Protein AF-A0A0L8HEQ7-F1 (afdb_monomer_lite)

pLDDT: mean 80.28, std 12.28, range [42.06, 94.56]

InterPro domains:
  IPR059466 Domain of unknown function DUF8422 [PF28514] (5-133)

Organism: Octopus bimaculoides (NCBI:txid37653)

Radius of gyration: 23.82 Å; chains: 1; bounding box: 56×44×56 Å

Structure (mmCIF, N/CA/C/O backbone):
data_AF-A0A0L8HEQ7-F1
#
_entry.id   AF-A0A0L8HEQ7-F1
#
loop_
_atom_site.group_PDB
_atom_site.id
_atom_site.type_symbol
_atom_site.label_atom_id
_atom_site.label_alt_id
_atom_site.label_comp_id
_atom_site.label_asym_id
_atom_site.label_entity_id
_atom_site.label_seq_id
_atom_site.pdbx_PDB_ins_code
_atom_site.Cartn_x
_atom_site.Cartn_y
_atom_site.Cartn_z
_atom_site.occupancy
_atom_site.B_iso_or_equiv
_atom_site.auth_seq_id
_atom_site.auth_comp_id
_atom_site.auth_asym_id
_atom_site.auth_atom_id
_atom_site.pdbx_PDB_model_num
ATOM 1 N N . ASP A 1 1 ? -16.589 -14.601 35.498 1.00 57.31 1 ASP A N 1
ATOM 2 C CA . ASP A 1 1 ? -16.883 -14.326 34.078 1.00 57.31 1 ASP A CA 1
ATOM 3 C C . ASP A 1 1 ? -16.535 -12.903 33.697 1.00 57.31 1 ASP A C 1
ATOM 5 O O . ASP A 1 1 ? -16.853 -11.983 34.443 1.00 57.31 1 ASP A O 1
ATOM 9 N N . LEU A 1 2 ? -15.855 -12.711 32.561 1.00 69.38 2 LEU A N 1
ATOM 10 C CA . LEU A 1 2 ? -15.679 -11.371 32.001 1.00 69.38 2 LEU A CA 1
ATOM 11 C C . LEU A 1 2 ? -17.007 -10.901 31.393 1.00 69.38 2 LEU A C 1
ATOM 13 O O . LEU A 1 2 ? -17.534 -11.510 30.460 1.00 69.38 2 LEU A O 1
ATOM 17 N N . HIS A 1 3 ? -17.549 -9.807 31.925 1.00 82.75 3 HIS A N 1
ATOM 18 C CA . HIS A 1 3 ? -18.734 -9.161 31.373 1.00 82.75 3 HIS A CA 1
ATOM 19 C C . HIS A 1 3 ? -18.354 -8.328 30.147 1.00 82.75 3 HIS A C 1
ATOM 21 O O . HIS A 1 3 ? -17.886 -7.201 30.274 1.00 82.75 3 HIS A O 1
ATOM 27 N N . TYR A 1 4 ? -18.581 -8.896 28.964 1.00 85.00 4 TYR A N 1
ATOM 28 C CA . TYR A 1 4 ? -18.503 -8.184 27.691 1.00 85.00 4 TYR A CA 1
ATOM 29 C C . TYR A 1 4 ? -19.873 -7.644 27.279 1.00 85.00 4 TYR A C 1
ATOM 31 O O . TYR A 1 4 ? -20.910 -8.282 27.505 1.00 85.00 4 TYR A O 1
ATOM 39 N N . THR A 1 5 ? -19.872 -6.483 26.636 1.00 90.06 5 THR A N 1
ATOM 40 C CA . THR A 1 5 ? -21.047 -5.925 25.956 1.00 90.06 5 THR A CA 1
ATOM 41 C C . THR A 1 5 ? -21.422 -6.765 24.729 1.00 90.06 5 THR A C 1
ATOM 43 O O . THR A 1 5 ? -20.665 -7.635 24.288 1.00 90.06 5 THR A O 1
ATOM 46 N N . HIS A 1 6 ? -22.619 -6.542 24.179 1.00 91.31 6 HIS A N 1
ATOM 47 C CA . HIS A 1 6 ? -23.075 -7.265 22.989 1.00 91.31 6 HIS A CA 1
ATOM 48 C C . HIS A 1 6 ? -22.127 -7.060 21.796 1.00 91.31 6 HIS A C 1
ATOM 50 O O . HIS A 1 6 ? -21.705 -8.043 21.189 1.00 91.31 6 HIS A O 1
ATOM 56 N N . ASP A 1 7 ? -21.715 -5.815 21.539 1.00 89.94 7 ASP A N 1
ATOM 57 C CA . ASP A 1 7 ? -20.811 -5.466 20.436 1.00 89.94 7 ASP A CA 1
ATOM 58 C C . ASP A 1 7 ? -19.416 -6.087 20.605 1.00 89.94 7 ASP A C 1
ATOM 60 O O . ASP A 1 7 ? -18.825 -6.571 19.645 1.00 89.94 7 ASP A O 1
ATOM 64 N N . GLU A 1 8 ? -18.894 -6.142 21.835 1.00 88.56 8 GLU A N 1
ATOM 65 C CA . GLU A 1 8 ? -17.611 -6.797 22.119 1.00 88.56 8 GLU A CA 1
ATOM 66 C C . GLU A 1 8 ? -17.677 -8.304 21.851 1.00 88.56 8 GLU A C 1
ATOM 68 O O . GLU A 1 8 ? -16.769 -8.857 21.232 1.00 88.56 8 GLU A O 1
ATOM 73 N N . ARG A 1 9 ? -18.766 -8.974 22.257 1.00 89.88 9 ARG A N 1
ATOM 74 C CA . ARG A 1 9 ? -18.961 -10.400 21.947 1.00 89.88 9 ARG A CA 1
ATOM 75 C C . ARG A 1 9 ? -19.123 -10.641 20.451 1.00 89.88 9 ARG A C 1
ATOM 77 O O . ARG A 1 9 ? -18.546 -11.598 19.944 1.00 89.88 9 ARG A O 1
ATOM 84 N N . ALA A 1 10 ? -19.882 -9.790 19.761 1.00 89.38 10 ALA A N 1
ATOM 85 C CA . ALA A 1 10 ? -20.091 -9.882 18.319 1.00 89.38 10 ALA A CA 1
ATOM 86 C C . ALA A 1 10 ? -18.790 -9.664 17.533 1.00 89.38 10 ALA A C 1
ATOM 88 O O . ALA A 1 10 ? -18.561 -10.318 16.522 1.00 89.38 10 ALA A O 1
ATOM 89 N N . LEU A 1 11 ? -17.911 -8.780 18.010 1.00 87.38 11 LEU A N 1
ATOM 90 C CA . LEU A 1 11 ? -16.603 -8.564 17.407 1.00 87.38 11 LEU A CA 1
ATOM 91 C C . LEU A 1 11 ? -15.669 -9.760 17.628 1.00 87.38 11 LEU A C 1
ATOM 93 O O . LEU A 1 11 ? -15.035 -10.232 16.686 1.00 87.38 11 LEU A O 1
ATOM 97 N N . LEU A 1 12 ? -15.598 -10.261 18.865 1.00 86.50 12 LEU A N 1
ATOM 98 C CA . LEU A 1 12 ? -14.744 -11.395 19.229 1.00 86.50 12 LEU A CA 1
ATOM 99 C C . LEU A 1 12 ? -15.196 -12.702 18.562 1.00 86.50 12 LEU A C 1
ATOM 101 O O . LEU A 1 12 ? -14.352 -13.531 18.218 1.00 86.50 12 LEU A O 1
ATOM 105 N N . SER A 1 13 ? -16.499 -12.881 18.326 1.00 89.12 13 SER A N 1
ATOM 106 C CA . SER A 1 13 ? -17.037 -14.075 17.662 1.00 89.12 13 SER A CA 1
ATOM 107 C C . SER A 1 13 ? -16.644 -14.189 16.186 1.00 89.12 13 SER A C 1
ATOM 109 O O . SER A 1 13 ? -16.657 -15.295 15.650 1.00 89.12 13 SER A O 1
ATOM 111 N N . ARG A 1 14 ? -16.224 -13.092 15.532 1.00 87.94 14 ARG A N 1
ATOM 112 C CA . ARG A 1 14 ? -15.681 -13.125 14.158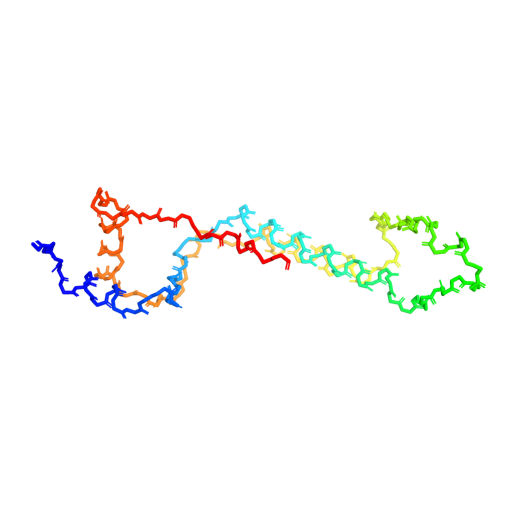 1.00 87.94 14 ARG A CA 1
ATOM 113 C C . ARG A 1 14 ? -14.330 -13.850 14.073 1.00 87.94 14 ARG A C 1
ATOM 115 O O . ARG A 1 14 ? -13.929 -14.276 12.991 1.00 87.94 14 ARG A O 1
ATOM 122 N N . GLY A 1 15 ? -13.644 -14.015 15.207 1.00 84.19 15 GLY A N 1
ATOM 123 C CA . GLY A 1 15 ? -12.395 -14.764 15.318 1.00 84.19 15 GLY A CA 1
ATOM 124 C C . GLY A 1 15 ? -11.180 -14.080 14.680 1.00 84.19 15 GLY A C 1
ATOM 125 O O . GLY A 1 15 ? -11.234 -12.941 14.222 1.00 84.19 15 GLY A O 1
ATOM 126 N N . LEU A 1 16 ? -10.055 -14.803 14.651 1.00 81.50 16 LEU A N 1
ATOM 127 C CA . LEU A 1 16 ? -8.748 -14.286 14.208 1.00 81.50 16 LEU A CA 1
ATOM 128 C C . LEU A 1 16 ? -8.643 -14.049 12.692 1.00 81.50 16 LEU A C 1
ATOM 130 O O . LEU A 1 16 ? -7.741 -13.345 12.248 1.00 81.50 16 LEU A O 1
ATOM 134 N N . ASN A 1 17 ? -9.563 -14.608 11.901 1.00 83.31 17 ASN A N 1
ATOM 135 C CA . ASN A 1 17 ? -9.617 -14.393 10.451 1.00 83.31 17 ASN A CA 1
ATOM 136 C C . ASN A 1 17 ? -10.204 -13.023 10.085 1.00 83.31 17 ASN A C 1
ATOM 138 O O . ASN A 1 17 ? -10.128 -12.598 8.932 1.00 83.31 17 ASN A O 1
ATOM 142 N N . PHE A 1 18 ? -10.814 -12.332 11.049 1.00 84.31 18 PHE A N 1
ATOM 143 C CA . PHE A 1 18 ? -11.359 -11.008 10.824 1.00 84.31 18 PHE A CA 1
ATOM 144 C C . PHE A 1 18 ? -10.259 -9.949 10.901 1.00 84.31 18 PHE A C 1
ATOM 146 O O . PHE A 1 18 ? -9.622 -9.762 11.936 1.00 84.31 18 PHE A O 1
ATOM 153 N N . ILE A 1 19 ? -10.077 -9.212 9.806 1.00 82.25 19 ILE A N 1
ATOM 154 C CA . ILE A 1 19 ? -9.102 -8.124 9.712 1.00 82.25 19 ILE A CA 1
ATOM 155 C C . ILE A 1 19 ? -9.868 -6.795 9.655 1.00 82.25 19 ILE A C 1
ATOM 157 O O . ILE A 1 19 ? -10.487 -6.491 8.630 1.00 82.25 19 ILE A O 1
ATOM 161 N N . PRO A 1 20 ? -9.854 -5.983 10.730 1.00 79.88 20 PRO A N 1
ATOM 162 C CA . PRO A 1 20 ? -10.398 -4.631 10.699 1.00 79.88 20 PRO A CA 1
ATOM 163 C C . PRO A 1 20 ? -9.735 -3.797 9.601 1.00 79.88 20 PRO A C 1
ATOM 165 O O . PRO A 1 20 ? -8.505 -3.763 9.502 1.00 79.88 20 PRO A O 1
ATOM 168 N N . LEU A 1 21 ? -10.527 -3.077 8.807 1.00 80.31 21 LEU A N 1
ATOM 169 C CA . LEU A 1 21 ? -9.979 -2.080 7.893 1.00 80.31 21 LEU A CA 1
ATOM 170 C C . LEU A 1 21 ? -9.322 -0.961 8.706 1.00 80.31 21 LEU A C 1
ATOM 172 O O . LEU A 1 21 ? -9.914 -0.413 9.641 1.00 80.31 21 LEU A O 1
ATOM 176 N N . LYS A 1 22 ? -8.085 -0.607 8.345 1.00 69.06 22 LYS A N 1
ATOM 177 C CA . LYS A 1 22 ? -7.406 0.542 8.946 1.00 69.06 22 LYS A CA 1
ATOM 178 C C . LYS A 1 22 ? -8.187 1.809 8.589 1.00 69.06 22 LYS A C 1
ATOM 180 O O . LYS A 1 22 ? -8.371 2.132 7.421 1.00 69.06 22 LYS A O 1
ATOM 185 N N . ILE A 1 23 ? -8.625 2.533 9.616 1.00 68.44 23 ILE A N 1
ATOM 186 C CA . ILE A 1 23 ? -9.361 3.799 9.467 1.00 68.44 23 ILE A CA 1
ATOM 187 C C . ILE A 1 23 ? -8.432 4.911 8.960 1.00 68.44 23 ILE A C 1
ATOM 189 O O . ILE A 1 23 ? -8.888 5.851 8.314 1.00 68.44 23 ILE A O 1
ATOM 193 N N . THR A 1 24 ? -7.133 4.796 9.245 1.00 70.06 24 THR A N 1
ATOM 194 C CA . THR A 1 24 ? -6.099 5.750 8.843 1.00 70.06 24 THR A CA 1
ATOM 195 C C . THR A 1 24 ? -5.039 5.048 8.008 1.00 70.06 24 THR A C 1
ATOM 197 O O . THR A 1 24 ? -4.494 4.015 8.410 1.00 70.06 24 THR A O 1
ATOM 200 N N . LEU A 1 25 ? -4.742 5.616 6.843 1.00 77.44 25 LEU A N 1
ATOM 201 C CA . LEU A 1 25 ? -3.619 5.199 6.017 1.00 77.44 25 LEU A CA 1
ATOM 202 C C . LEU A 1 25 ? -2.355 5.860 6.575 1.00 77.44 25 LEU A C 1
ATOM 204 O O . LEU A 1 25 ? -2.311 7.074 6.742 1.00 77.44 25 LEU A O 1
ATOM 208 N N . SER A 1 26 ? -1.342 5.059 6.901 1.00 84.62 26 SER A N 1
ATOM 209 C CA . SER A 1 26 ? -0.022 5.573 7.273 1.00 84.62 26 SER A CA 1
ATOM 210 C C . SER A 1 26 ? 0.710 5.955 5.991 1.00 84.62 26 SER A C 1
ATOM 212 O O . SER A 1 26 ? 0.976 5.084 5.162 1.00 84.62 26 SER A O 1
ATOM 214 N N . GLU A 1 27 ? 1.031 7.240 5.822 1.00 89.19 27 GLU A N 1
ATOM 215 C CA . GLU A 1 27 ? 1.846 7.708 4.693 1.00 89.19 27 GLU A CA 1
ATOM 216 C C . GLU A 1 27 ? 3.182 6.959 4.636 1.00 89.19 27 GLU A C 1
ATOM 218 O O . GLU A 1 27 ? 3.622 6.540 3.566 1.00 89.19 27 GLU A O 1
ATOM 223 N N . PHE A 1 28 ? 3.806 6.749 5.797 1.00 89.69 28 PHE A N 1
ATOM 224 C CA . PHE A 1 28 ? 5.065 6.023 5.902 1.00 89.69 28 PHE A CA 1
ATOM 225 C C . PHE A 1 28 ? 4.935 4.585 5.385 1.00 89.69 28 PHE A C 1
ATOM 227 O O . PHE A 1 28 ? 5.725 4.177 4.533 1.00 89.69 28 PHE A O 1
ATOM 234 N N . ASP A 1 29 ? 3.916 3.846 5.845 1.00 89.06 29 ASP A N 1
ATOM 235 C CA . ASP A 1 29 ? 3.685 2.457 5.420 1.00 89.06 29 ASP A CA 1
ATOM 236 C C . ASP A 1 29 ? 3.430 2.411 3.906 1.00 89.06 29 ASP A C 1
ATOM 238 O O . ASP A 1 29 ? 4.049 1.629 3.190 1.00 89.06 29 ASP A O 1
ATOM 242 N N . ALA A 1 30 ? 2.582 3.311 3.396 1.00 89.38 30 ALA A N 1
ATOM 243 C CA . ALA A 1 30 ? 2.249 3.373 1.978 1.00 89.38 30 ALA A CA 1
ATOM 244 C C . ALA A 1 30 ? 3.474 3.670 1.099 1.00 89.38 30 ALA A C 1
ATOM 246 O O . ALA A 1 30 ? 3.635 3.062 0.038 1.00 89.38 30 ALA A O 1
ATOM 247 N N . ARG A 1 31 ? 4.364 4.574 1.532 1.00 92.12 31 ARG A N 1
ATOM 248 C CA . ARG A 1 31 ? 5.630 4.861 0.838 1.00 92.12 31 ARG A CA 1
ATOM 249 C C . ARG A 1 31 ? 6.578 3.667 0.866 1.00 92.12 31 ARG A C 1
ATOM 251 O O . ARG A 1 31 ? 7.163 3.350 -0.169 1.00 92.12 31 ARG A O 1
ATOM 258 N N . ALA A 1 32 ? 6.711 2.998 2.009 1.00 92.50 32 ALA A N 1
ATOM 259 C CA . ALA A 1 32 ? 7.566 1.823 2.145 1.00 92.50 32 ALA A CA 1
ATOM 260 C C . ALA A 1 32 ? 7.092 0.671 1.244 1.00 92.50 32 ALA A C 1
ATOM 262 O O . ALA A 1 32 ? 7.884 0.116 0.477 1.00 92.50 32 ALA A O 1
ATOM 263 N N . ASP A 1 33 ? 5.792 0.372 1.273 1.00 91.12 33 ASP A N 1
ATOM 264 C CA . ASP A 1 33 ? 5.173 -0.659 0.438 1.00 91.12 33 ASP A CA 1
ATOM 265 C C . ASP A 1 33 ? 5.313 -0.324 -1.051 1.00 91.12 33 ASP A C 1
ATOM 267 O O . ASP A 1 33 ? 5.678 -1.185 -1.859 1.00 91.12 33 ASP A O 1
ATOM 271 N N . THR A 1 34 ? 5.097 0.946 -1.413 1.00 92.62 34 THR A N 1
ATOM 272 C CA . THR A 1 34 ? 5.258 1.421 -2.791 1.00 92.62 34 THR A CA 1
ATOM 273 C C . THR A 1 34 ? 6.695 1.241 -3.270 1.00 92.62 34 THR A C 1
ATOM 275 O O . THR A 1 34 ? 6.906 0.666 -4.334 1.00 92.62 34 THR A O 1
ATOM 278 N N . GLU A 1 35 ? 7.709 1.652 -2.504 1.00 92.69 35 GLU A N 1
ATOM 279 C CA . GLU A 1 35 ? 9.107 1.448 -2.912 1.00 92.69 35 GLU A CA 1
ATOM 280 C C . GLU A 1 35 ? 9.468 -0.036 -3.034 1.00 92.69 35 GLU A C 1
ATOM 282 O O . GLU A 1 35 ? 10.173 -0.420 -3.972 1.00 92.69 35 GLU A O 1
ATOM 287 N N . GLY A 1 36 ? 8.941 -0.885 -2.148 1.00 92.88 36 GLY A N 1
ATOM 288 C CA . GLY A 1 36 ? 9.092 -2.334 -2.251 1.00 92.88 36 GLY A CA 1
ATOM 289 C C . GLY A 1 36 ? 8.507 -2.888 -3.554 1.00 92.88 36 GLY A C 1
ATOM 290 O O . GLY A 1 36 ? 9.153 -3.684 -4.238 1.00 92.88 36 GLY A O 1
ATOM 291 N N . PHE A 1 37 ? 7.311 -2.441 -3.934 1.00 93.81 37 PHE A N 1
ATOM 292 C CA . PHE A 1 37 ? 6.664 -2.811 -5.192 1.00 93.81 37 PHE A CA 1
ATOM 293 C C . PHE A 1 37 ? 7.440 -2.311 -6.421 1.00 93.81 37 PHE A C 1
ATOM 295 O O . PHE A 1 37 ? 7.746 -3.097 -7.321 1.00 93.81 37 PHE A O 1
ATOM 302 N N . LEU A 1 38 ? 7.834 -1.036 -6.441 1.00 92.56 38 LEU A N 1
ATOM 303 C CA . LEU A 1 38 ? 8.584 -0.439 -7.552 1.00 92.56 38 LEU A CA 1
ATOM 304 C C . LEU A 1 38 ? 9.960 -1.101 -7.730 1.00 92.56 38 LEU A C 1
ATOM 306 O O . LEU A 1 38 ? 10.395 -1.330 -8.858 1.00 92.56 38 LEU A O 1
ATOM 310 N N . CYS A 1 39 ? 10.623 -1.481 -6.634 1.00 90.62 39 CYS A N 1
ATOM 311 C CA . CYS A 1 39 ? 11.868 -2.249 -6.677 1.00 90.62 39 CYS A CA 1
ATOM 312 C C . CYS A 1 39 ? 11.677 -3.613 -7.363 1.00 90.62 39 CYS A C 1
ATOM 314 O O . CYS A 1 39 ? 12.471 -3.989 -8.226 1.00 90.62 39 CYS A O 1
ATOM 316 N N . ARG A 1 40 ? 10.587 -4.334 -7.058 1.00 91.62 40 ARG A N 1
ATOM 317 C CA . ARG A 1 40 ? 10.264 -5.615 -7.716 1.00 91.62 40 ARG A CA 1
ATOM 318 C C . ARG A 1 40 ? 10.029 -5.449 -9.213 1.00 91.62 40 ARG A C 1
ATOM 320 O O . ARG A 1 40 ? 10.512 -6.276 -9.979 1.00 91.62 40 ARG A O 1
ATOM 327 N N . ILE A 1 41 ? 9.356 -4.378 -9.637 1.00 91.19 41 ILE A N 1
ATOM 328 C CA . ILE A 1 41 ? 9.180 -4.071 -11.065 1.00 91.19 41 ILE A CA 1
ATOM 329 C C . ILE A 1 41 ? 10.536 -3.869 -11.745 1.00 91.19 41 ILE A C 1
ATOM 331 O O . ILE A 1 41 ? 10.777 -4.428 -12.812 1.00 91.19 41 ILE A O 1
ATOM 335 N N . GLN A 1 42 ? 11.445 -3.111 -11.128 1.00 90.38 42 GLN A N 1
ATOM 336 C CA . GLN A 1 42 ? 12.783 -2.888 -11.686 1.00 90.38 42 GLN A CA 1
ATOM 337 C C . GLN A 1 42 ? 13.605 -4.174 -11.764 1.00 90.38 42 GLN A C 1
ATOM 339 O O . GLN A 1 42 ? 14.312 -4.383 -12.747 1.00 90.38 42 GLN A O 1
ATOM 344 N N . LEU A 1 43 ? 13.505 -5.042 -10.755 1.00 88.38 43 LEU A N 1
ATOM 345 C CA . LEU A 1 43 ? 14.132 -6.362 -10.780 1.00 88.38 43 LEU A CA 1
ATOM 346 C C . LEU A 1 43 ? 13.556 -7.218 -11.911 1.00 88.38 43 LEU A C 1
ATOM 348 O O . LEU A 1 43 ? 14.317 -7.775 -12.696 1.00 88.38 43 LEU A O 1
ATOM 352 N N . MET A 1 44 ? 12.228 -7.276 -12.047 1.00 88.94 44 MET A N 1
ATOM 353 C CA . MET A 1 44 ? 11.579 -8.007 -13.137 1.00 88.94 44 MET A CA 1
ATOM 354 C C . MET A 1 44 ? 12.008 -7.488 -14.508 1.00 88.94 44 MET A C 1
ATOM 356 O O . MET A 1 44 ? 12.336 -8.289 -15.375 1.00 88.94 44 MET A O 1
ATOM 360 N N . ALA A 1 45 ? 12.075 -6.169 -14.690 1.00 88.62 45 ALA A N 1
ATOM 361 C CA . ALA A 1 45 ? 12.547 -5.565 -15.931 1.00 88.62 45 ALA A CA 1
ATOM 362 C C . ALA A 1 45 ? 14.019 -5.900 -16.212 1.00 88.62 45 ALA A C 1
ATOM 364 O O . ALA A 1 45 ? 14.363 -6.253 -17.336 1.00 88.62 45 ALA A O 1
ATOM 365 N N . PHE A 1 46 ? 14.876 -5.863 -15.188 1.00 86.44 46 PHE A N 1
ATOM 366 C CA . PHE A 1 46 ? 16.292 -6.195 -15.331 1.00 86.44 46 PHE A CA 1
ATOM 367 C C . PHE A 1 46 ? 16.512 -7.644 -15.773 1.00 86.44 46 PHE A C 1
ATOM 369 O O . PHE A 1 46 ? 17.379 -7.897 -16.609 1.00 86.44 46 PHE A O 1
ATOM 376 N N . PHE A 1 47 ? 15.748 -8.588 -15.216 1.00 84.69 47 PHE A N 1
ATOM 377 C CA . PHE A 1 47 ? 15.834 -10.010 -15.563 1.00 84.69 47 PHE A CA 1
ATOM 378 C C . PHE A 1 47 ? 14.993 -10.397 -16.787 1.00 84.69 47 PHE A C 1
ATOM 380 O O . PHE A 1 47 ? 15.105 -11.523 -17.270 1.00 84.69 47 PHE A O 1
ATOM 387 N N . TYR A 1 48 ? 14.189 -9.480 -17.326 1.00 85.88 48 TYR A N 1
ATOM 388 C CA . TYR A 1 48 ? 13.395 -9.722 -18.524 1.00 85.88 48 TYR A CA 1
ATOM 389 C C . TYR A 1 48 ? 14.307 -10.085 -19.706 1.00 85.88 48 TYR A C 1
ATOM 391 O O . TYR A 1 48 ? 15.276 -9.381 -19.990 1.00 85.88 48 TYR A O 1
ATOM 399 N N . ASN A 1 49 ? 14.020 -11.200 -20.384 1.00 77.06 49 ASN A N 1
ATOM 400 C CA . ASN A 1 49 ? 14.830 -11.770 -21.473 1.00 77.06 49 ASN A CA 1
ATOM 401 C C . ASN A 1 49 ? 16.289 -12.123 -21.127 1.00 77.06 49 ASN A C 1
ATOM 403 O O . ASN A 1 49 ? 17.076 -12.420 -22.028 1.00 77.06 49 ASN A O 1
ATOM 407 N N . ARG A 1 50 ? 16.671 -12.158 -19.846 1.00 79.19 50 ARG A N 1
ATOM 408 C CA . ARG A 1 50 ? 17.925 -12.799 -19.445 1.00 79.19 50 ARG A CA 1
ATOM 409 C C . ARG A 1 50 ? 17.655 -14.286 -19.282 1.00 79.19 50 ARG A C 1
ATOM 411 O O . ARG A 1 50 ? 17.023 -14.693 -18.312 1.00 79.19 50 ARG A O 1
ATOM 418 N N . SER A 1 51 ? 18.124 -15.096 -20.231 1.00 66.50 51 SER A N 1
ATOM 419 C CA . SER A 1 51 ? 18.170 -16.541 -20.004 1.00 66.50 51 SER A CA 1
ATOM 420 C C . SER A 1 51 ? 19.050 -16.786 -18.777 1.00 66.50 51 SER A C 1
ATOM 422 O O . SER A 1 51 ? 20.126 -16.179 -18.701 1.00 66.50 51 SER A O 1
ATOM 424 N N . PRO A 1 52 ? 18.638 -17.628 -17.813 1.00 65.31 52 PRO A N 1
ATOM 425 C CA . PRO A 1 52 ? 19.567 -18.098 -16.801 1.00 65.31 52 PRO A CA 1
ATOM 426 C C . PRO A 1 52 ? 20.749 -18.718 -17.547 1.00 65.31 52 PRO A C 1
ATOM 428 O O . PRO A 1 52 ? 20.595 -19.684 -18.294 1.00 65.31 52 PRO A O 1
ATOM 431 N N . VAL A 1 53 ? 21.917 -18.091 -17.426 1.00 60.59 53 VAL A N 1
ATOM 432 C CA . VAL A 1 53 ? 23.159 -18.696 -17.888 1.00 60.59 53 VAL A CA 1
ATOM 433 C C . VAL A 1 53 ? 23.446 -19.772 -16.859 1.00 60.59 53 VAL A C 1
ATOM 435 O O . VAL A 1 53 ? 23.985 -19.481 -15.794 1.00 60.59 53 VAL A O 1
ATOM 438 N N . PHE A 1 54 ? 22.992 -20.993 -17.131 1.00 59.81 54 PHE A N 1
ATOM 439 C CA . PHE A 1 54 ? 23.446 -22.147 -16.374 1.00 59.81 54 PHE A CA 1
ATOM 440 C C . PHE A 1 54 ? 24.947 -22.271 -16.651 1.00 59.81 54 PHE A C 1
ATOM 442 O O . PHE A 1 54 ? 25.331 -22.393 -17.819 1.00 59.81 54 PHE A O 1
ATOM 449 N N . PRO A 1 55 ? 25.813 -22.141 -15.632 1.00 58.16 55 PRO A N 1
ATOM 450 C CA . PRO A 1 55 ? 27.225 -22.422 -15.818 1.00 58.16 55 PRO A CA 1
ATOM 451 C C . PRO A 1 55 ? 27.351 -23.850 -16.350 1.00 58.16 55 PRO A C 1
ATOM 453 O O . PRO A 1 55 ? 26.612 -24.728 -15.912 1.00 58.16 55 PRO A O 1
ATOM 456 N N . ILE A 1 56 ? 28.260 -24.065 -17.302 1.00 61.75 56 ILE A N 1
ATOM 457 C CA . ILE A 1 56 ? 28.649 -25.409 -17.741 1.00 61.75 56 ILE A CA 1
ATOM 458 C C . ILE A 1 56 ? 28.983 -26.206 -16.475 1.00 61.75 56 ILE A C 1
ATOM 460 O O . ILE A 1 56 ? 29.815 -25.754 -15.688 1.00 61.75 56 ILE A O 1
ATOM 464 N N . GLU A 1 57 ? 28.273 -27.314 -16.259 1.00 58.78 57 GLU A N 1
ATOM 465 C CA . GLU A 1 57 ? 28.370 -28.140 -15.056 1.00 58.78 57 GLU A CA 1
ATOM 466 C C . GLU A 1 57 ? 29.806 -28.649 -14.877 1.00 58.78 57 GLU A C 1
ATOM 468 O O . GLU A 1 57 ? 30.265 -29.557 -15.562 1.00 58.78 57 GLU A O 1
ATOM 473 N N . ASP A 1 58 ? 30.526 -28.024 -13.955 1.00 62.03 58 ASP A N 1
ATOM 474 C CA . ASP A 1 58 ? 31.694 -28.589 -13.285 1.00 62.03 58 ASP A CA 1
ATOM 475 C C . ASP A 1 58 ? 31.300 -28.740 -11.811 1.00 62.03 58 ASP A C 1
ATOM 477 O O . ASP A 1 58 ? 30.711 -27.816 -11.237 1.00 62.03 58 ASP A O 1
ATOM 481 N N . ASP A 1 59 ? 31.581 -29.893 -11.203 1.00 63.19 59 ASP A N 1
ATOM 482 C CA . ASP A 1 59 ? 31.164 -30.267 -9.843 1.00 63.19 59 ASP A CA 1
ATOM 483 C C . ASP A 1 59 ? 31.553 -29.215 -8.781 1.00 63.19 59 ASP A C 1
ATOM 485 O O . ASP A 1 59 ? 30.918 -29.115 -7.730 1.00 63.19 59 ASP A O 1
ATOM 489 N N . PHE A 1 60 ? 32.540 -28.357 -9.075 1.00 62.00 60 PHE A N 1
ATOM 490 C CA . PHE A 1 60 ? 32.980 -27.252 -8.215 1.00 62.00 60 PHE A CA 1
ATOM 491 C C . PHE A 1 60 ? 32.383 -25.872 -8.564 1.00 62.00 60 PHE A C 1
ATOM 493 O O . PHE A 1 60 ? 32.534 -24.916 -7.796 1.00 62.00 60 PHE A O 1
ATOM 500 N N . THR A 1 61 ? 31.691 -25.721 -9.697 1.00 56.94 61 THR A N 1
ATOM 501 C CA . THR A 1 61 ? 31.051 -24.452 -10.109 1.00 56.94 61 THR A CA 1
ATOM 502 C C . THR A 1 61 ? 29.793 -24.125 -9.311 1.00 56.94 61 THR A C 1
ATOM 504 O O . THR A 1 61 ? 29.489 -22.947 -9.121 1.00 56.94 61 THR A O 1
ATOM 507 N N . THR A 1 62 ? 29.124 -25.134 -8.750 1.00 55.94 62 THR A N 1
ATOM 508 C CA . THR A 1 62 ? 27.958 -24.986 -7.858 1.00 55.94 62 THR A CA 1
ATOM 509 C C . THR A 1 62 ? 28.289 -24.260 -6.547 1.00 55.94 62 THR A C 1
ATOM 511 O O . THR A 1 62 ? 27.411 -23.660 -5.929 1.00 55.94 62 THR A O 1
ATOM 514 N N . LEU A 1 63 ? 29.567 -24.240 -6.144 1.00 61.62 63 LEU A N 1
ATOM 515 C CA . LEU A 1 63 ? 30.053 -23.543 -4.948 1.00 61.62 63 LEU A CA 1
ATOM 516 C C . LEU A 1 63 ? 30.386 -22.064 -5.199 1.00 61.62 63 LEU A C 1
ATOM 518 O O . LEU A 1 63 ? 30.611 -21.307 -4.247 1.00 61.62 63 LEU A O 1
ATOM 522 N N . LYS A 1 64 ? 30.420 -21.610 -6.460 1.00 60.84 64 LYS A N 1
ATOM 523 C CA . LYS A 1 64 ? 30.663 -20.198 -6.767 1.00 60.84 64 LYS A CA 1
ATOM 524 C C . LYS A 1 64 ? 29.384 -19.408 -6.533 1.00 60.84 64 LYS A C 1
ATOM 526 O O . LYS A 1 64 ? 28.437 -19.454 -7.312 1.00 60.84 64 LYS A O 1
ATOM 531 N N . LYS A 1 65 ? 29.379 -18.641 -5.443 1.00 63.12 65 LYS A N 1
ATOM 532 C CA . LYS A 1 65 ? 28.302 -17.708 -5.103 1.00 63.12 65 LYS A CA 1
ATOM 533 C C . LYS A 1 65 ? 28.068 -16.759 -6.286 1.00 63.12 65 LYS A C 1
ATOM 535 O O . LYS A 1 65 ? 28.931 -15.945 -6.609 1.00 63.12 65 LYS A O 1
ATOM 540 N N . HIS A 1 66 ? 26.915 -16.870 -6.941 1.00 63.53 66 HIS A N 1
ATOM 541 C CA . HIS A 1 66 ? 26.549 -15.957 -8.017 1.00 63.53 66 HIS A CA 1
ATOM 542 C C . HIS A 1 66 ? 26.107 -14.624 -7.404 1.00 63.53 66 HIS A C 1
ATOM 544 O O . HIS A 1 66 ? 25.008 -14.501 -6.859 1.00 63.53 66 HIS A O 1
ATOM 550 N N . PHE A 1 67 ? 26.973 -13.617 -7.470 1.00 63.50 67 PHE A N 1
ATOM 551 C CA . PHE A 1 67 ? 26.627 -12.270 -7.039 1.00 63.50 67 PHE A CA 1
ATOM 552 C C . PHE A 1 67 ? 25.824 -11.580 -8.143 1.00 63.50 67 PHE A C 1
ATOM 554 O O . PHE A 1 67 ? 26.258 -11.483 -9.288 1.00 63.50 67 PHE A O 1
ATOM 561 N N . SER A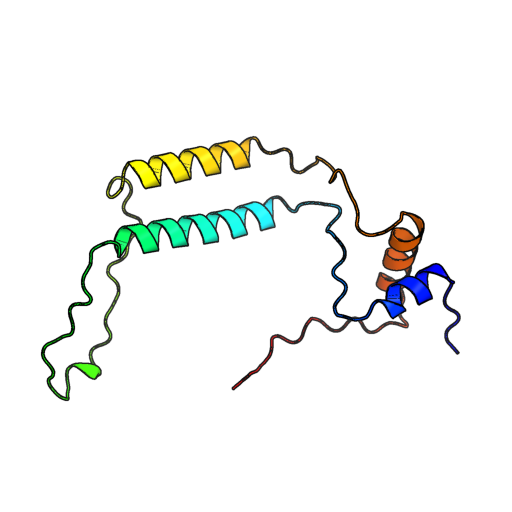 1 68 ? 24.619 -11.118 -7.807 1.00 67.69 68 SER A N 1
ATOM 562 C CA . SER A 1 68 ? 23.862 -10.249 -8.704 1.00 67.69 68 SER A CA 1
ATOM 563 C C . SER A 1 68 ? 24.600 -8.918 -8.838 1.00 67.69 68 SER A C 1
ATOM 565 O O . SER A 1 68 ? 24.791 -8.222 -7.846 1.00 67.69 68 SER A O 1
ATOM 567 N N . ASN A 1 69 ? 24.953 -8.533 -10.065 1.00 75.31 69 ASN A N 1
ATOM 568 C CA . ASN A 1 69 ? 25.472 -7.194 -10.378 1.00 75.31 69 ASN A CA 1
ATOM 569 C C . ASN A 1 69 ? 24.344 -6.155 -10.492 1.00 75.31 69 ASN A C 1
ATOM 571 O O . ASN A 1 69 ? 24.520 -5.112 -11.120 1.00 75.31 69 ASN A O 1
ATOM 575 N N . TRP A 1 70 ? 23.150 -6.469 -9.981 1.00 77.38 70 TRP A N 1
ATOM 576 C CA . TRP A 1 70 ? 22.023 -5.559 -10.051 1.00 77.38 70 TRP A CA 1
ATOM 577 C C . TRP A 1 70 ? 22.313 -4.309 -9.229 1.00 77.38 70 TRP A C 1
ATOM 579 O O . TRP A 1 70 ? 22.403 -4.339 -8.003 1.00 77.38 70 TRP A O 1
ATOM 589 N N . THR A 1 71 ? 22.407 -3.196 -9.937 1.00 76.81 71 THR A N 1
ATOM 590 C CA . THR A 1 71 ? 22.361 -1.853 -9.387 1.00 76.81 71 THR A CA 1
ATOM 591 C C . THR A 1 71 ? 21.197 -1.121 -10.032 1.00 76.81 71 THR A C 1
ATOM 593 O O . THR A 1 71 ? 20.831 -1.369 -11.185 1.00 76.81 71 THR A O 1
ATOM 596 N N . ARG A 1 72 ? 20.572 -0.223 -9.268 1.00 69.50 72 ARG A N 1
ATOM 597 C CA . ARG A 1 72 ? 19.476 0.618 -9.751 1.00 69.50 72 ARG A CA 1
ATOM 598 C C . ARG A 1 72 ? 20.055 1.611 -10.764 1.00 69.50 72 ARG A C 1
ATOM 600 O O . ARG A 1 72 ? 20.463 2.698 -10.380 1.00 69.50 72 ARG A O 1
ATOM 607 N N . ASN A 1 73 ? 20.142 1.207 -12.030 1.00 73.94 73 ASN A N 1
ATOM 608 C CA . ASN A 1 73 ? 20.647 2.033 -13.125 1.00 73.94 73 ASN A CA 1
ATOM 609 C C . ASN A 1 73 ? 19.477 2.766 -13.796 1.00 73.94 73 ASN A C 1
ATOM 611 O O . ASN A 1 73 ? 18.786 2.159 -14.624 1.00 73.94 73 ASN A O 1
ATOM 615 N N . PRO A 1 74 ? 19.220 4.040 -13.444 1.00 71.12 74 PRO A N 1
ATOM 616 C CA . PRO A 1 74 ? 18.211 4.833 -14.134 1.00 71.12 74 PRO A CA 1
ATOM 617 C C . PRO A 1 74 ? 18.576 4.953 -15.620 1.00 71.12 74 PRO A C 1
ATOM 619 O O . PRO A 1 74 ? 19.739 5.153 -15.966 1.00 71.12 74 PRO A O 1
ATOM 622 N N . GLY A 1 75 ? 17.588 4.815 -16.501 1.00 74.62 75 GLY A N 1
ATOM 623 C CA . GLY A 1 75 ? 17.755 4.925 -17.950 1.00 74.62 75 GLY A CA 1
ATOM 624 C C . GLY A 1 75 ? 17.899 3.597 -18.696 1.00 74.62 75 GLY A C 1
ATOM 625 O O . GLY A 1 75 ? 17.786 3.600 -19.920 1.00 74.62 75 GLY A O 1
ATOM 626 N N . LEU A 1 76 ? 18.074 2.460 -18.006 1.00 80.88 76 LEU A N 1
ATOM 627 C CA . LEU A 1 76 ? 18.125 1.143 -18.663 1.00 80.88 76 LEU A CA 1
ATOM 628 C C . LEU A 1 76 ? 16.769 0.758 -19.278 1.00 80.88 76 LEU A C 1
ATOM 630 O O . LEU A 1 76 ? 16.707 0.207 -20.375 1.00 80.88 76 LEU A O 1
ATOM 634 N N . HIS A 1 77 ? 15.675 1.080 -18.581 1.00 85.62 77 HIS A N 1
ATOM 635 C CA . HIS A 1 77 ? 14.310 0.782 -19.008 1.00 85.62 77 HIS A CA 1
ATOM 636 C C . HIS A 1 77 ? 13.445 2.042 -18.916 1.00 85.62 77 HIS A C 1
ATOM 638 O O . HIS A 1 77 ? 12.695 2.234 -17.962 1.00 85.62 77 HIS A O 1
ATOM 644 N N . ARG A 1 78 ? 13.509 2.889 -19.950 1.00 89.06 78 ARG A N 1
ATOM 645 C CA . ARG A 1 78 ? 12.839 4.203 -19.977 1.00 89.06 78 ARG A CA 1
ATOM 646 C C . ARG A 1 78 ? 11.355 4.162 -19.591 1.00 89.06 78 ARG A C 1
ATOM 648 O O . ARG A 1 78 ? 10.902 5.024 -18.848 1.00 89.06 78 ARG A O 1
ATOM 655 N N . LEU A 1 79 ? 10.592 3.183 -20.084 1.00 90.88 79 LEU A N 1
ATOM 656 C CA . LEU A 1 79 ? 9.161 3.064 -19.764 1.00 90.88 79 LEU A CA 1
ATOM 657 C C . LEU A 1 79 ? 8.917 2.712 -18.292 1.00 90.88 79 LEU A C 1
ATOM 659 O O . LEU A 1 79 ? 7.982 3.229 -17.687 1.00 90.88 79 LEU A O 1
ATOM 663 N N . VAL A 1 80 ? 9.781 1.879 -17.709 1.00 91.62 80 VAL A N 1
ATOM 664 C CA . VAL A 1 80 ? 9.725 1.520 -16.287 1.00 91.62 80 VAL A CA 1
ATOM 665 C C . VAL A 1 80 ? 10.061 2.735 -15.428 1.00 91.62 80 VAL A C 1
ATOM 667 O O . VAL A 1 80 ? 9.367 3.002 -14.454 1.00 91.62 80 VAL A O 1
ATOM 670 N N . ASP A 1 81 ? 11.065 3.516 -15.821 1.00 91.69 81 ASP A N 1
ATOM 671 C CA . ASP A 1 81 ? 11.434 4.739 -15.106 1.00 91.69 81 ASP A CA 1
ATOM 672 C C . ASP A 1 81 ? 10.315 5.791 -15.157 1.00 91.69 81 ASP A C 1
ATOM 674 O O . ASP A 1 81 ? 9.994 6.403 -14.138 1.00 91.69 81 ASP A O 1
ATOM 678 N N . ILE A 1 82 ? 9.666 5.968 -16.316 1.00 93.88 82 ILE A N 1
ATOM 679 C CA . ILE A 1 82 ? 8.490 6.843 -16.450 1.00 93.88 82 ILE A CA 1
ATOM 680 C C . ILE A 1 82 ? 7.362 6.363 -15.532 1.00 93.88 82 ILE A C 1
ATOM 682 O O . ILE A 1 82 ? 6.817 7.166 -14.778 1.00 93.88 82 ILE A O 1
ATOM 686 N N . PHE A 1 83 ? 7.044 5.066 -15.553 1.00 94.12 83 PHE A N 1
ATOM 687 C CA . PHE A 1 83 ? 6.017 4.480 -14.691 1.00 94.12 83 PHE A CA 1
ATOM 688 C C . PHE A 1 83 ? 6.297 4.739 -13.202 1.00 94.12 83 PHE A C 1
ATOM 690 O O . PHE A 1 83 ? 5.421 5.210 -12.481 1.00 94.12 83 PHE A O 1
ATOM 697 N N . ILE A 1 84 ? 7.533 4.496 -12.753 1.00 93.31 84 ILE A N 1
ATOM 698 C CA . ILE A 1 84 ? 7.977 4.732 -11.370 1.00 93.31 84 ILE A CA 1
ATOM 699 C C . ILE A 1 84 ? 7.808 6.199 -10.977 1.00 93.31 84 ILE A C 1
ATOM 701 O O . ILE A 1 84 ? 7.335 6.493 -9.880 1.00 93.31 84 ILE A O 1
ATOM 705 N N . ASN A 1 85 ? 8.188 7.120 -11.861 1.00 93.31 85 ASN A N 1
ATOM 706 C CA . ASN A 1 85 ? 8.101 8.551 -11.589 1.00 93.31 85 ASN A CA 1
ATOM 707 C C . ASN A 1 85 ? 6.652 9.029 -11.484 1.00 93.31 85 ASN A C 1
ATOM 709 O O . ASN A 1 85 ? 6.344 9.785 -10.565 1.00 93.31 85 ASN A O 1
ATOM 713 N N . ILE A 1 86 ? 5.766 8.553 -12.366 1.00 94.56 86 ILE A N 1
ATOM 714 C CA . ILE A 1 86 ? 4.327 8.840 -12.286 1.00 94.56 86 ILE A CA 1
ATOM 715 C C . ILE A 1 86 ? 3.774 8.331 -10.953 1.00 94.56 86 ILE A C 1
ATOM 717 O O . ILE A 1 86 ? 3.167 9.095 -10.216 1.00 94.56 86 ILE A O 1
ATOM 721 N N . TYR A 1 87 ? 4.078 7.087 -10.576 1.00 93.50 87 TYR A N 1
ATOM 722 C CA . TYR A 1 87 ? 3.577 6.509 -9.326 1.00 93.50 87 TYR A CA 1
ATOM 723 C C . TYR A 1 87 ? 4.065 7.256 -8.079 1.00 93.50 87 TYR A C 1
ATOM 725 O O . TYR A 1 87 ? 3.310 7.463 -7.130 1.00 93.50 87 TYR A O 1
ATOM 733 N N . ARG A 1 88 ? 5.334 7.683 -8.068 1.00 93.31 88 ARG A N 1
ATOM 734 C CA . ARG A 1 88 ? 5.894 8.498 -6.979 1.00 93.31 88 ARG A CA 1
ATOM 735 C C . ARG A 1 88 ? 5.250 9.876 -6.904 1.00 93.31 88 ARG A C 1
ATOM 737 O O . ARG A 1 88 ? 5.026 10.369 -5.799 1.00 93.31 88 ARG A O 1
ATOM 744 N N . PHE A 1 89 ? 4.969 10.487 -8.052 1.00 94.31 89 PHE A N 1
ATOM 745 C CA . PHE A 1 89 ? 4.255 11.756 -8.125 1.00 94.31 89 PHE A CA 1
ATOM 746 C C . PHE A 1 89 ? 2.823 11.610 -7.602 1.00 94.31 89 PHE A C 1
ATOM 748 O O . PHE A 1 89 ? 2.429 12.346 -6.699 1.00 94.31 89 PHE A O 1
ATOM 755 N N . ASP A 1 90 ? 2.092 10.602 -8.076 1.00 92.75 90 ASP A N 1
ATOM 756 C CA . ASP A 1 90 ? 0.726 10.313 -7.642 1.00 92.75 90 ASP A CA 1
ATOM 757 C C . ASP A 1 90 ? 0.671 10.087 -6.130 1.00 92.75 90 ASP A C 1
ATOM 759 O O . ASP A 1 90 ? -0.144 10.702 -5.446 1.00 92.75 90 ASP A O 1
ATOM 763 N N . LEU A 1 91 ? 1.603 9.299 -5.582 1.00 91.69 91 LEU A N 1
ATOM 764 C CA . LEU A 1 91 ? 1.719 9.085 -4.140 1.00 91.69 91 LEU A CA 1
ATOM 765 C C . LEU A 1 91 ? 2.053 10.377 -3.378 1.00 91.69 91 LEU A C 1
ATOM 767 O O . LEU A 1 91 ? 1.574 10.571 -2.266 1.00 91.69 91 LEU A O 1
ATOM 771 N N . GLY A 1 92 ? 2.859 11.267 -3.962 1.00 90.31 92 GLY A N 1
ATOM 772 C CA . GLY A 1 92 ? 3.167 12.578 -3.387 1.00 90.31 92 GLY A CA 1
ATOM 773 C C . GLY A 1 92 ? 1.967 13.528 -3.357 1.00 90.31 92 GLY A C 1
ATOM 774 O O . GLY A 1 92 ? 1.865 14.346 -2.450 1.00 90.31 92 GLY A O 1
ATOM 775 N N . THR A 1 93 ? 1.049 13.399 -4.315 1.00 92.19 93 THR A N 1
ATOM 776 C CA . THR A 1 93 ? -0.211 14.165 -4.359 1.00 92.19 93 THR A CA 1
ATOM 777 C C . THR A 1 93 ? -1.371 13.464 -3.648 1.00 92.19 93 THR A C 1
ATOM 779 O O . THR A 1 93 ? -2.463 14.025 -3.525 1.00 92.19 93 THR A O 1
ATOM 782 N N . PHE A 1 94 ? -1.155 12.235 -3.176 1.00 89.00 94 PHE A N 1
ATOM 783 C CA . PHE A 1 94 ? -2.186 11.436 -2.540 1.00 89.00 94 PHE A CA 1
ATOM 784 C C . PHE A 1 94 ? -2.564 12.023 -1.179 1.00 89.00 94 PHE A C 1
ATOM 786 O O . PHE A 1 94 ? -1.724 12.276 -0.320 1.00 89.00 94 PHE A O 1
ATOM 793 N N . ASN A 1 95 ? -3.864 12.204 -0.959 1.00 88.31 95 ASN A N 1
ATOM 794 C CA . ASN A 1 95 ? -4.377 12.695 0.311 1.00 88.31 95 ASN A CA 1
ATOM 795 C C . ASN A 1 95 ? -4.530 11.535 1.312 1.00 88.31 95 ASN A C 1
ATOM 797 O O . ASN A 1 95 ? -5.543 10.830 1.295 1.00 88.31 95 ASN A O 1
ATOM 801 N N . PHE A 1 96 ? -3.541 11.367 2.194 1.00 85.06 96 PHE A N 1
ATOM 802 C CA . PHE A 1 96 ? -3.552 10.360 3.265 1.00 85.06 96 PHE A CA 1
ATOM 803 C C . PHE A 1 96 ? -4.544 10.665 4.396 1.00 85.06 96 PHE A C 1
ATOM 805 O O . PHE A 1 96 ? -4.990 9.741 5.077 1.00 85.06 96 PHE A O 1
ATOM 812 N N . ASP A 1 97 ? -4.964 11.923 4.549 1.00 82.81 97 ASP A N 1
ATOM 813 C CA . ASP A 1 97 ? -5.984 12.328 5.526 1.00 82.81 97 ASP A CA 1
ATOM 814 C C . ASP A 1 97 ? -7.402 11.940 5.086 1.00 82.81 97 ASP A C 1
ATOM 816 O O . ASP A 1 97 ? -8.366 11.999 5.863 1.00 82.81 97 ASP A O 1
ATOM 820 N N . ARG A 1 98 ? -7.564 11.521 3.826 1.00 81.75 98 ARG A N 1
ATOM 821 C CA . ARG A 1 98 ? -8.849 11.084 3.296 1.00 81.75 98 ARG A CA 1
ATOM 822 C C . ARG A 1 98 ? -9.287 9.791 3.979 1.00 81.75 98 ARG A C 1
ATOM 824 O O . ARG A 1 98 ? -8.743 8.716 3.742 1.00 81.75 98 ARG A O 1
ATOM 831 N N . LYS A 1 99 ? -10.362 9.885 4.764 1.00 73.88 99 LYS A N 1
ATOM 832 C CA . LYS A 1 99 ? -10.990 8.716 5.390 1.00 73.88 99 LYS A CA 1
ATOM 833 C C . LYS A 1 99 ? -11.520 7.739 4.329 1.00 73.88 99 LYS A C 1
ATOM 835 O O . LYS A 1 99 ? -12.070 8.184 3.312 1.00 73.88 99 LYS A O 1
ATOM 840 N N . PRO A 1 100 ? -11.405 6.421 4.562 1.00 74.81 100 PRO A N 1
ATOM 841 C CA . PRO A 1 100 ? -11.981 5.426 3.670 1.00 74.81 100 PRO A CA 1
ATOM 842 C C . PRO A 1 100 ? -13.502 5.611 3.580 1.00 74.81 100 PRO A C 1
ATOM 844 O O . PRO A 1 100 ? -14.164 5.923 4.569 1.00 74.81 100 PRO A O 1
ATOM 847 N N . ARG A 1 101 ? -14.062 5.421 2.377 1.00 75.44 101 ARG A N 1
ATOM 848 C CA . ARG A 1 101 ? -15.512 5.554 2.130 1.00 75.44 101 ARG A CA 1
ATOM 849 C C . ARG A 1 101 ? -16.338 4.479 2.839 1.00 75.44 101 ARG A C 1
ATOM 851 O O . ARG A 1 101 ? -17.518 4.696 3.082 1.00 75.44 101 ARG A O 1
ATOM 858 N N . PHE A 1 102 ? -15.723 3.340 3.149 1.00 76.56 102 PHE A N 1
ATOM 859 C CA . PHE A 1 102 ? -16.384 2.189 3.749 1.00 76.56 102 PHE A CA 1
ATOM 860 C C . PHE A 1 102 ? -15.535 1.625 4.886 1.00 76.56 102 PHE A C 1
ATOM 862 O O . PHE A 1 102 ? -14.306 1.617 4.816 1.00 76.56 102 PHE A O 1
ATOM 869 N N . SER A 1 103 ? -16.215 1.137 5.917 1.00 81.06 103 SER A N 1
ATOM 870 C CA . SER A 1 103 ? -15.638 0.414 7.047 1.00 81.06 103 SER A CA 1
ATOM 871 C C . SER A 1 103 ? -16.326 -0.943 7.138 1.00 81.06 103 SER A C 1
ATOM 873 O O . SER A 1 103 ? -17.534 -1.038 6.935 1.00 81.06 103 SER A O 1
ATOM 875 N N . ASN A 1 104 ? -15.566 -1.989 7.456 1.00 85.94 104 ASN A N 1
ATOM 876 C CA . ASN A 1 104 ? -16.099 -3.322 7.753 1.00 85.94 104 ASN A CA 1
ATOM 877 C C . ASN A 1 104 ? -16.511 -3.481 9.232 1.00 85.94 104 ASN A C 1
ATOM 879 O O . ASN A 1 104 ? -16.848 -4.581 9.678 1.00 85.94 104 ASN A O 1
ATOM 883 N N . LEU A 1 105 ? -16.464 -2.380 9.986 1.00 84.81 105 LEU A N 1
ATOM 884 C CA . LEU A 1 105 ? -16.918 -2.259 11.364 1.00 84.81 105 LEU A CA 1
ATOM 885 C C . LEU A 1 105 ? -17.913 -1.112 11.482 1.00 84.81 105 LEU A C 1
ATOM 887 O O . LEU A 1 105 ? -17.662 -0.015 10.965 1.00 84.81 105 LEU A O 1
ATOM 891 N N . LEU A 1 106 ? -19.007 -1.359 12.201 1.00 87.00 106 LEU A N 1
ATOM 892 C CA . LEU A 1 106 ? -19.915 -0.296 12.621 1.00 87.00 106 LEU A CA 1
ATOM 893 C C . LEU A 1 106 ? -19.241 0.598 13.670 1.00 87.00 106 LEU A C 1
ATOM 895 O O . LEU A 1 106 ? -18.267 0.211 14.315 1.00 87.00 106 LEU A O 1
ATOM 899 N N . GLN A 1 107 ? -19.777 1.803 13.874 1.00 84.75 107 GLN A N 1
ATOM 900 C CA . GLN A 1 107 ? -19.222 2.747 14.848 1.00 84.75 107 GLN A CA 1
ATOM 901 C C . GLN A 1 107 ? -19.235 2.185 16.282 1.00 84.75 107 GLN A C 1
ATOM 903 O O . GLN A 1 107 ? -18.253 2.342 17.003 1.00 84.75 107 GLN A O 1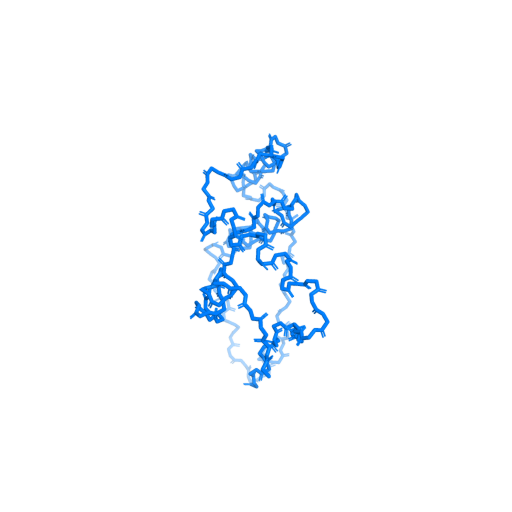
ATOM 908 N N . SER A 1 108 ? -20.294 1.466 16.667 1.00 87.81 108 SER A N 1
ATOM 909 C CA . SER A 1 108 ? -20.379 0.780 17.964 1.00 87.81 108 SER A CA 1
ATOM 910 C C . SER A 1 108 ? -19.303 -0.298 18.118 1.00 87.81 108 SER A C 1
ATOM 912 O O . SER A 1 108 ? -18.625 -0.361 19.142 1.00 87.81 108 SER A O 1
ATOM 914 N N . GLU A 1 109 ? -19.076 -1.092 17.070 1.00 86.81 109 GLU A N 1
ATOM 915 C CA . GLU A 1 109 ? -18.038 -2.125 17.041 1.00 86.81 109 GLU A CA 1
ATOM 916 C C . GLU A 1 109 ? -16.627 -1.528 17.058 1.00 86.81 109 GLU A C 1
ATOM 918 O O . GLU A 1 109 ? -15.722 -2.099 17.660 1.00 86.81 109 GLU A O 1
ATOM 923 N N . LEU A 1 110 ? -16.424 -0.362 16.438 1.00 87.00 110 LEU A N 1
ATOM 924 C CA . LEU A 1 110 ? -15.165 0.380 16.512 1.00 87.00 110 LEU A CA 1
ATOM 925 C C . LEU A 1 110 ? -14.871 0.858 17.933 1.00 87.00 110 LEU A C 1
ATOM 927 O O . LEU A 1 110 ? -13.731 0.768 18.392 1.00 87.00 110 LEU A O 1
ATOM 931 N N . ASP A 1 111 ? -15.881 1.358 18.638 1.00 88.12 111 ASP A N 1
ATOM 932 C CA . ASP A 1 111 ? -15.718 1.804 20.018 1.00 88.12 111 ASP A CA 1
ATOM 933 C C . ASP A 1 111 ? -15.524 0.615 20.968 1.00 88.12 111 ASP A C 1
ATOM 935 O O . ASP A 1 111 ? -14.663 0.676 21.849 1.00 88.12 111 ASP A O 1
ATOM 939 N N . ALA A 1 112 ? -16.219 -0.501 20.731 1.00 89.56 112 ALA A N 1
ATOM 940 C CA . ALA A 1 112 ? -15.953 -1.779 21.389 1.00 89.56 112 ALA A CA 1
ATOM 941 C C . ALA A 1 112 ? -14.510 -2.251 21.141 1.00 89.56 112 ALA A C 1
ATOM 943 O O . ALA A 1 112 ? -13.787 -2.566 22.083 1.00 89.56 112 ALA A O 1
ATOM 944 N N . PHE A 1 113 ? -14.035 -2.210 19.895 1.00 87.12 113 PHE A N 1
ATOM 945 C CA . PHE A 1 113 ? -12.664 -2.581 19.545 1.00 87.12 113 PHE A CA 1
ATOM 946 C C . PHE A 1 113 ? -11.624 -1.717 20.270 1.00 87.12 113 PHE A C 1
ATOM 948 O O . PHE A 1 113 ? -10.644 -2.237 20.808 1.00 87.12 113 PHE A O 1
ATOM 955 N N . ARG A 1 114 ? -11.839 -0.395 20.333 1.00 87.44 114 ARG A N 1
ATOM 956 C CA . ARG A 1 114 ? -10.962 0.536 21.066 1.00 87.44 114 ARG A CA 1
ATOM 957 C C . ARG A 1 114 ? -10.917 0.214 22.560 1.00 87.44 114 ARG A C 1
ATOM 959 O O . ARG A 1 114 ? -9.826 0.199 23.128 1.00 87.44 114 ARG A O 1
ATOM 966 N N . LYS A 1 115 ? -12.069 -0.077 23.173 1.00 88.81 115 LYS A N 1
ATOM 967 C CA . LYS A 1 115 ? -12.167 -0.477 24.587 1.00 88.81 115 LYS A CA 1
ATOM 968 C C . LYS A 1 115 ? -11.437 -1.792 24.851 1.00 88.81 115 LYS A C 1
ATOM 970 O O . LYS A 1 115 ? -10.606 -1.852 25.755 1.00 88.81 115 LYS A O 1
ATOM 975 N N . LEU A 1 116 ? -11.672 -2.810 24.021 1.00 87.38 116 LEU A N 1
ATOM 976 C CA . LEU A 1 116 ? -11.011 -4.113 24.135 1.00 87.38 116 LEU A CA 1
ATOM 977 C C . LEU A 1 116 ? -9.489 -3.980 24.014 1.00 87.38 116 LEU A C 1
ATOM 979 O O . LEU A 1 116 ? -8.762 -4.540 24.833 1.00 87.38 116 LEU A O 1
ATOM 983 N N . ARG A 1 117 ? -9.002 -3.168 23.066 1.00 86.00 117 ARG A N 1
ATOM 984 C CA . ARG A 1 117 ? -7.566 -2.906 22.870 1.00 86.00 117 ARG A CA 1
ATOM 985 C C . ARG A 1 117 ? -6.893 -2.246 24.079 1.00 86.00 117 ARG A C 1
ATOM 987 O O . ARG A 1 117 ? -5.710 -2.470 24.304 1.00 86.00 117 ARG A O 1
ATOM 994 N N . GLN A 1 118 ? -7.618 -1.420 24.833 1.00 87.06 118 GLN A N 1
ATOM 995 C CA . GLN A 1 118 ? -7.109 -0.748 26.037 1.00 87.06 118 GLN A CA 1
ATOM 996 C C . GLN A 1 118 ? -7.285 -1.585 27.314 1.00 87.06 118 GLN A C 1
ATOM 998 O O . GLN A 1 118 ? -6.747 -1.235 28.367 1.00 87.06 118 GLN A O 1
ATOM 1003 N N . SER A 1 119 ? -8.050 -2.676 27.252 1.00 86.25 119 SER A N 1
ATOM 1004 C CA . SER A 1 119 ? -8.364 -3.482 28.426 1.00 86.25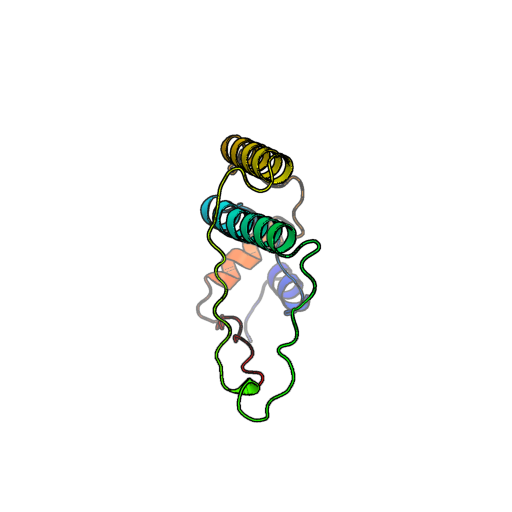 119 SER A CA 1
ATOM 1005 C C . SER A 1 119 ? -7.148 -4.288 28.904 1.00 86.25 119 SER A C 1
ATOM 1007 O O . SER A 1 119 ? -6.496 -4.987 28.134 1.00 86.25 119 SER A O 1
ATOM 1009 N N . LYS A 1 120 ? -6.856 -4.238 30.211 1.00 83.69 120 LYS A N 1
ATOM 1010 C CA . LYS A 1 120 ? -5.746 -5.000 30.824 1.00 83.69 120 LYS A CA 1
ATOM 1011 C C . LYS A 1 120 ? -6.009 -6.506 30.899 1.00 83.69 120 LYS A C 1
ATOM 1013 O O . LYS A 1 120 ? -5.086 -7.283 31.108 1.00 83.69 120 LYS A O 1
ATOM 1018 N N . ASN A 1 121 ? -7.268 -6.904 30.742 1.00 84.19 121 ASN A N 1
ATOM 1019 C CA . ASN A 1 121 ? -7.703 -8.293 30.848 1.00 84.19 121 ASN A CA 1
ATOM 1020 C C . ASN A 1 121 ? -7.483 -9.082 29.549 1.00 84.19 121 ASN A C 1
ATOM 1022 O O . ASN A 1 121 ? -7.664 -10.297 29.543 1.00 84.19 121 ASN A O 1
ATOM 1026 N N . ILE A 1 122 ? -7.127 -8.411 28.447 1.00 81.25 122 ILE A N 1
ATOM 1027 C CA . ILE A 1 122 ? -6.903 -9.042 27.147 1.00 81.25 122 ILE A CA 1
ATOM 1028 C C . ILE A 1 122 ? -5.411 -9.021 26.835 1.00 81.25 122 ILE A C 1
ATOM 1030 O O . ILE A 1 122 ? -4.801 -7.971 26.635 1.00 81.25 122 ILE A O 1
ATOM 1034 N N . VAL A 1 123 ? -4.820 -10.211 26.752 1.00 80.19 123 VAL A N 1
ATOM 1035 C CA . VAL A 1 123 ? -3.434 -10.370 26.313 1.00 80.19 123 VAL A CA 1
ATOM 1036 C C . VAL A 1 123 ? -3.407 -10.325 24.789 1.00 80.19 123 VAL A C 1
ATOM 1038 O O . VAL A 1 123 ? -3.730 -11.305 24.120 1.00 80.19 123 VAL A O 1
ATOM 1041 N N . THR A 1 124 ? -3.014 -9.180 24.230 1.00 75.50 124 THR A N 1
ATOM 1042 C CA . THR A 1 124 ? -2.815 -9.044 22.781 1.00 75.50 124 THR A CA 1
ATOM 1043 C C . THR A 1 124 ? -1.427 -9.570 22.440 1.00 75.50 124 THR A C 1
ATOM 1045 O O . THR A 1 124 ? -0.430 -8.873 22.625 1.00 75.50 124 THR A O 1
ATOM 1048 N N . LYS A 1 125 ? -1.341 -10.824 21.994 1.00 78.19 125 LYS A N 1
ATOM 1049 C CA . LYS A 1 125 ? -0.071 -11.376 21.512 1.00 78.19 125 LYS A CA 1
ATOM 1050 C C . LYS A 1 125 ? 0.236 -10.786 20.131 1.00 78.19 125 LYS A C 1
ATOM 1052 O O . LYS A 1 125 ? -0.680 -10.709 19.308 1.00 78.19 125 LYS A O 1
ATOM 1057 N N . PRO A 1 126 ? 1.481 -10.358 19.856 1.00 69.31 126 PRO A N 1
ATOM 1058 C CA . PRO A 1 126 ? 1.875 -10.060 18.486 1.00 69.31 126 PRO A CA 1
ATOM 1059 C C . PRO A 1 126 ? 1.656 -11.315 17.638 1.00 69.31 126 PRO A C 1
ATOM 1061 O O . PRO A 1 126 ? 1.799 -12.429 18.145 1.00 69.31 126 PRO A O 1
ATOM 1064 N N . ALA A 1 127 ? 1.281 -11.133 16.371 1.00 66.31 127 ALA A N 1
ATOM 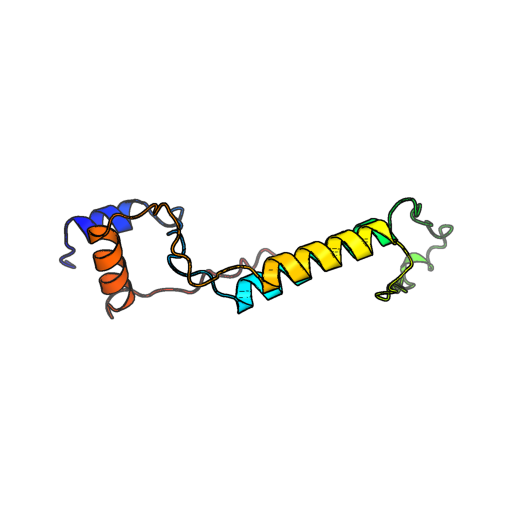1065 C CA . ALA A 1 127 ? 1.193 -12.252 15.443 1.00 66.31 127 ALA A CA 1
ATOM 1066 C C . ALA A 1 127 ? 2.539 -12.980 15.459 1.00 66.31 127 ALA A C 1
ATOM 1068 O O . ALA A 1 127 ? 3.578 -12.360 15.205 1.00 66.31 127 ALA A O 1
ATOM 1069 N N . ASP A 1 128 ? 2.514 -14.259 15.830 1.00 66.62 128 ASP A N 1
ATOM 1070 C CA . ASP A 1 128 ? 3.720 -15.065 15.846 1.00 66.62 128 ASP A CA 1
ATOM 1071 C C . ASP A 1 128 ? 4.216 -15.121 14.403 1.00 66.62 128 ASP A C 1
ATOM 1073 O O . ASP A 1 128 ? 3.475 -15.504 13.489 1.00 66.62 128 ASP A O 1
ATOM 1077 N N . LYS A 1 129 ? 5.430 -14.625 14.166 1.00 60.28 129 LYS A N 1
ATOM 1078 C CA . LYS A 1 129 ? 6.053 -14.744 12.852 1.00 60.28 129 LYS A CA 1
ATOM 1079 C C . LYS A 1 129 ? 6.327 -16.224 12.702 1.00 60.28 129 LYS A C 1
ATOM 1081 O O . LYS A 1 129 ? 7.294 -16.689 13.289 1.00 60.28 129 LYS A O 1
ATOM 1086 N N . GLY A 1 130 ? 5.439 -16.933 12.006 1.00 52.03 130 GLY A N 1
ATOM 1087 C CA . GLY A 1 130 ? 5.492 -18.378 11.840 1.00 52.03 130 GLY A CA 1
ATOM 1088 C C . GLY A 1 130 ? 6.926 -18.847 11.643 1.00 52.03 130 GLY A C 1
ATOM 1089 O O . GLY A 1 130 ? 7.505 -18.669 10.574 1.00 52.03 130 GLY A O 1
ATOM 1090 N N . GLY A 1 131 ? 7.503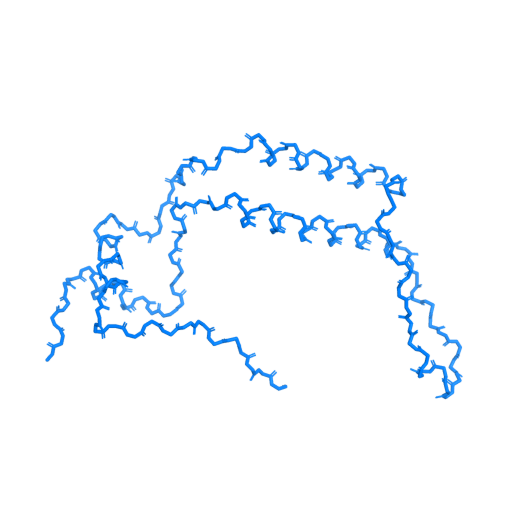 -19.404 12.707 1.00 47.66 131 GLY A N 1
ATOM 1091 C CA . GLY A 1 131 ? 8.692 -20.225 12.631 1.00 47.66 131 GLY A CA 1
ATOM 1092 C C . GLY A 1 131 ? 8.248 -21.542 12.031 1.00 47.66 131 GLY A C 1
ATOM 1093 O O . GLY A 1 131 ? 7.966 -22.494 12.751 1.00 47.66 131 GLY A O 1
ATOM 1094 N N . THR A 1 132 ? 8.083 -21.563 10.715 1.00 42.06 132 THR A N 1
ATOM 1095 C CA . THR A 1 132 ? 8.040 -22.812 9.970 1.00 42.06 132 THR A CA 1
ATOM 1096 C C . THR A 1 132 ? 9.470 -23.076 9.523 1.00 42.06 132 THR A C 1
ATOM 1098 O O . THR A 1 132 ? 10.062 -22.247 8.832 1.00 42.06 132 THR A O 1
ATOM 1101 N N . VAL A 1 133 ? 10.017 -24.169 10.057 1.00 42.47 133 VAL A N 1
ATOM 1102 C CA . VAL A 1 133 ? 11.347 -24.729 9.780 1.00 42.47 133 VAL A CA 1
ATOM 1103 C C . VAL A 1 133 ? 11.483 -25.072 8.301 1.00 42.47 133 VAL A C 1
ATOM 1105 O O . VAL A 1 133 ? 10.480 -25.565 7.736 1.00 42.47 133 VAL A O 1
#

Secondary structure (DSSP, 8-state):
-----HHHHHHHHT-TT--PPPSS--HHHHHHHHHHHHHHHHHHHHHTT----PPP--TTGGGS---------TTSSHHHHHHHHHHHHHHHH--TT---S--SS-HHHHHHHHHHHH-TTS--PPPP-----

Sequence (133 aa):
DLHYTHDERALLSRGLNFIPLKITLSEFDARADTEGFLCRIQLMAFFYNRSPVFPIEDDFTTLKKHFSNWTRNPGLHRLVDIFINIYRFDLGTFNFDRKPRFSNLLQSELDAFRKLRQSKNIVTKPADKGGTV

Foldseek 3Di:
DDDDDPLLCVLCVVDPVDDWDDQFDDLVVVVVVLVVVLVVVQVCVVCVPPDPPPDDDDVCVVVPPDDDPDDPDPPPDPVSNVVSVVVVVCSVVDDRVDTDPDTPDDPVSVVSVVCQVPDPVDDDDDDPPDPDD